Protein AF-A0A813H0G6-F1 (afdb_monomer)

pLDDT: mean 78.15, std 15.92, range [33.44, 96.75]

Sequence (107 aa):
MPLSTADGANSVHPDTGVILSGCRLEGAAAAAELCERAHDTLMPTVPLAGWDVAFCPSKDKGGAGPPELVLLEANLSCNFFRGSVAWEEYGSLLDAHFAAIDVWRRR

Radius of gyration: 18.32 Å; Cα contacts (8 Å, |Δi|>4): 85; chains: 1; bounding box: 36×44×46 Å

Foldseek 3Di:
DPDADPVRDDQADPPPRHGVPPDPDFCPVVQVVVVVVCCVPVPVPQLDKDWD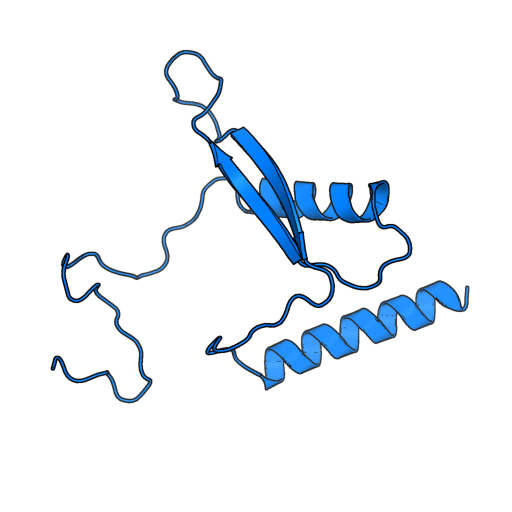KDFAFDPPVPSPDGTDIDTDDIHDPPDCVPDPDPVVVVVVVVVVSVVVVVVVVVD

Mean predicted aligned error: 10.63 Å

Solvent-accessible surface area (backbone atoms only — not comparable to full-atom values): 6850 Å² total; per-residue (Å²): 128,86,79,66,47,100,83,67,61,68,60,43,42,92,91,72,68,45,67,56,66,79,77,83,62,82,60,52,68,60,50,51,54,48,45,52,53,46,38,61,69,76,37,70,86,59,94,66,68,36,69,45,68,46,82,39,77,18,84,43,93,86,50,80,49,70,57,37,78,41,82,74,52,71,37,76,76,64,69,71,79,90,59,93,64,65,60,69,62,53,49,52,53,50,53,55,51,55,53,50,51,55,56,58,76,75,108

Nearest PDB structures (foldseek):
  7b5h-assembly1_AI  TM=3.950E-01  e=2.912E+00  Nostoc sp. PCC 7120 = FACHB-418
  4h6u-assembly1_B  TM=2.363E-01  e=3.326E+00  Danio rerio

Organism: Polarella glacialis (NCBI:txid89957)

Structure (mmCIF, N/CA/C/O backbone):
data_AF-A0A813H0G6-F1
#
_entry.id   AF-A0A813H0G6-F1
#
loop_
_atom_site.group_PDB
_atom_site.id
_atom_site.type_symbol
_atom_site.label_atom_id
_atom_site.label_alt_id
_atom_site.label_comp_id
_atom_site.label_asym_id
_atom_site.label_entity_id
_atom_site.label_seq_id
_atom_site.pdbx_PDB_ins_code
_atom_site.Cartn_x
_atom_site.Cartn_y
_atom_site.Cartn_z
_atom_site.occupancy
_atom_site.B_iso_or_equiv
_atom_site.auth_seq_id
_atom_site.auth_comp_id
_atom_site.auth_asym_id
_atom_site.auth_atom_id
_atom_site.pdbx_PDB_model_num
ATOM 1 N N . MET A 1 1 ? 8.113 28.855 17.073 1.00 33.44 1 MET A N 1
ATOM 2 C CA . MET A 1 1 ? 8.111 27.707 16.144 1.00 33.44 1 MET A CA 1
ATOM 3 C C . MET A 1 1 ? 9.125 26.726 16.694 1.00 33.44 1 MET A C 1
ATOM 5 O O . MET A 1 1 ? 10.284 27.126 16.764 1.00 33.44 1 MET A O 1
ATOM 9 N N . PRO A 1 2 ? 8.730 25.547 17.205 1.00 36.72 2 PRO A N 1
ATOM 10 C CA . PRO A 1 2 ? 9.713 24.580 17.672 1.00 36.72 2 PRO A CA 1
ATOM 11 C C . PRO A 1 2 ? 10.641 24.249 16.504 1.00 36.72 2 PRO A C 1
ATOM 13 O O . PRO A 1 2 ? 10.183 24.019 15.385 1.00 36.72 2 PRO A O 1
ATOM 16 N N . LEU A 1 3 ? 11.940 24.355 16.764 1.00 34.81 3 LEU A N 1
ATOM 17 C CA . LEU A 1 3 ? 12.991 24.101 15.795 1.00 34.81 3 LEU A CA 1
ATOM 18 C C . LEU A 1 3 ? 12.953 22.620 15.422 1.00 34.81 3 LEU A C 1
ATOM 20 O O . LEU A 1 3 ? 13.150 21.757 16.273 1.00 34.81 3 LEU A O 1
ATOM 24 N N . SER A 1 4 ? 12.687 22.372 14.143 1.00 37.81 4 SER A N 1
ATOM 25 C CA . SER A 1 4 ? 12.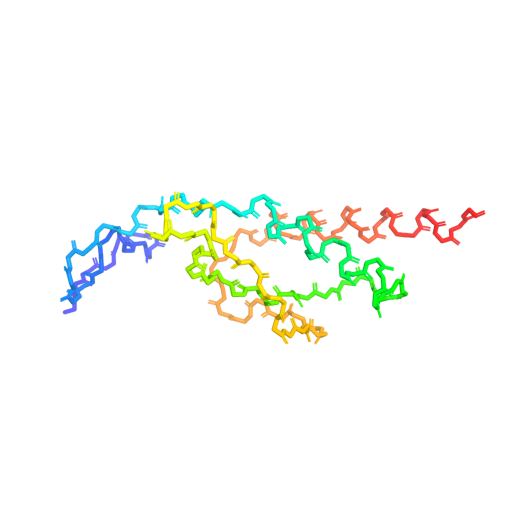922 21.100 13.476 1.00 37.81 4 SER A CA 1
ATOM 26 C C . SER A 1 4 ? 14.334 20.605 13.788 1.00 37.81 4 SER A C 1
ATOM 28 O O . SER A 1 4 ? 15.290 21.384 13.737 1.00 37.81 4 SER A O 1
ATOM 30 N N . THR A 1 5 ? 14.480 19.311 14.060 1.00 45.91 5 THR A N 1
ATOM 31 C CA . THR A 1 5 ? 15.780 18.638 13.984 1.00 45.91 5 THR A CA 1
ATOM 32 C C . THR A 1 5 ? 16.398 18.865 12.596 1.00 45.91 5 THR A C 1
ATOM 34 O O . THR A 1 5 ? 15.701 19.228 11.641 1.00 45.91 5 THR A O 1
ATOM 37 N N . ALA A 1 6 ? 17.716 18.687 12.474 1.00 42.12 6 ALA A N 1
ATOM 38 C CA . ALA A 1 6 ? 18.463 18.955 11.239 1.00 42.12 6 ALA A CA 1
ATOM 39 C C . ALA A 1 6 ? 17.970 18.153 10.009 1.00 42.12 6 ALA A C 1
ATOM 41 O O . ALA A 1 6 ? 18.312 18.502 8.883 1.00 42.12 6 ALA A O 1
ATOM 42 N N . ASP A 1 7 ? 17.157 17.116 10.222 1.00 48.94 7 ASP A N 1
ATOM 43 C CA . ASP A 1 7 ? 16.544 16.232 9.226 1.00 48.94 7 ASP A CA 1
ATOM 44 C C 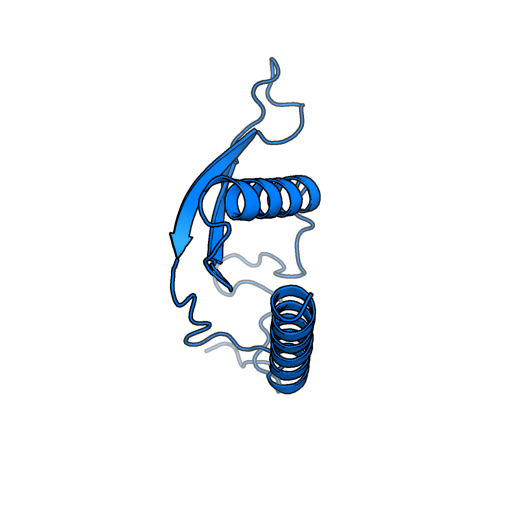. ASP A 1 7 ? 15.021 16.425 9.041 1.00 48.94 7 ASP A C 1
ATOM 46 O O . ASP A 1 7 ? 14.418 15.717 8.239 1.00 48.94 7 ASP A O 1
ATOM 50 N N . GLY A 1 8 ? 14.367 17.362 9.740 1.00 49.25 8 GLY A N 1
ATOM 51 C CA . GLY A 1 8 ? 12.914 17.564 9.590 1.00 49.25 8 GLY A CA 1
ATOM 52 C C . GLY A 1 8 ? 12.026 16.734 10.524 1.00 49.25 8 GLY A C 1
ATOM 53 O O . GLY A 1 8 ? 10.806 16.906 10.509 1.00 49.25 8 GLY A O 1
ATOM 54 N N . ALA A 1 9 ? 12.596 15.814 11.306 1.00 51.12 9 ALA A N 1
ATOM 55 C CA . ALA A 1 9 ? 11.842 14.816 12.057 1.00 51.12 9 ALA A CA 1
ATOM 56 C C . ALA A 1 9 ? 11.343 15.331 13.421 1.00 51.12 9 ALA A C 1
ATOM 58 O O . ALA A 1 9 ? 12.096 15.523 14.374 1.00 51.12 9 ALA A O 1
ATOM 59 N N . ASN A 1 10 ? 10.023 15.466 13.565 1.00 54.56 10 ASN A N 1
ATOM 60 C CA . ASN A 1 10 ? 9.403 15.618 14.880 1.00 54.56 10 ASN A CA 1
ATOM 61 C C . ASN A 1 10 ? 9.207 14.228 15.500 1.00 54.56 10 ASN A C 1
ATOM 63 O O . ASN A 1 10 ? 8.368 13.456 15.047 1.00 54.56 10 ASN A O 1
ATOM 67 N N . SER A 1 11 ? 9.955 13.904 16.555 1.00 61.94 11 SER A N 1
ATOM 68 C CA . SER A 1 11 ? 9.759 12.672 17.338 1.00 61.94 11 SER A CA 1
ATOM 69 C C . SER A 1 11 ? 8.581 12.762 18.311 1.00 61.94 11 SER A C 1
ATOM 71 O O . SER A 1 11 ? 8.204 11.766 18.925 1.00 61.94 11 SER A O 1
ATOM 73 N N . VAL A 1 12 ? 7.992 13.952 18.450 1.00 68.69 12 VAL A N 1
ATOM 74 C CA . VAL A 1 12 ? 6.891 14.262 19.359 1.00 68.69 12 VAL A CA 1
ATOM 75 C C . VAL A 1 12 ? 5.917 15.211 18.661 1.00 68.69 12 VAL A C 1
ATOM 77 O O . VAL A 1 12 ? 6.335 16.192 18.047 1.00 68.69 12 VAL A O 1
ATOM 80 N N . HIS A 1 13 ? 4.617 14.933 18.753 1.00 65.38 13 HIS A N 1
ATOM 81 C CA . HIS A 1 13 ? 3.577 15.791 18.194 1.00 65.38 13 HIS A CA 1
ATOM 82 C C . HIS A 1 13 ? 3.562 17.154 18.918 1.00 65.38 13 HIS A C 1
ATOM 84 O O . HIS A 1 13 ? 3.410 17.178 20.144 1.00 65.38 13 HIS A O 1
ATOM 90 N N . PRO A 1 14 ? 3.664 18.291 18.202 1.00 62.03 14 PRO A N 1
ATOM 91 C CA . PRO A 1 14 ? 3.872 19.610 18.811 1.00 62.03 14 PRO A CA 1
ATOM 92 C C . PRO A 1 14 ? 2.720 20.066 19.715 1.00 62.03 14 PRO A C 1
ATOM 94 O O . PRO A 1 14 ? 2.966 20.762 20.695 1.00 62.03 14 PRO A O 1
ATOM 97 N N . ASP A 1 15 ? 1.487 19.641 19.427 1.00 67.31 15 ASP A N 1
ATOM 98 C CA . ASP A 1 15 ? 0.308 20.067 20.199 1.00 67.31 15 ASP A CA 1
ATOM 99 C C . ASP A 1 15 ? -0.112 19.093 21.310 1.00 67.31 15 ASP A C 1
ATOM 101 O O . ASP A 1 15 ? -0.847 19.473 22.216 1.00 67.31 15 ASP A O 1
ATOM 105 N N . THR A 1 16 ? 0.317 17.828 21.251 1.00 73.19 16 THR A N 1
ATOM 106 C CA . THR A 1 16 ? -0.205 16.766 22.134 1.00 73.19 16 THR A CA 1
ATOM 107 C C . THR A 1 16 ? 0.878 16.084 22.957 1.00 73.19 16 THR A C 1
ATOM 109 O O . THR A 1 16 ? 0.557 15.351 23.889 1.00 73.19 16 THR A O 1
ATOM 112 N N . GLY A 1 17 ? 2.159 16.299 22.639 1.00 66.69 17 GLY A N 1
ATOM 113 C CA . GLY A 1 17 ? 3.269 15.661 23.344 1.00 66.69 17 GLY A CA 1
ATOM 114 C C . GLY A 1 17 ? 3.378 14.152 23.097 1.00 66.69 17 GLY A C 1
ATOM 115 O O . GLY A 1 17 ? 4.196 13.489 23.731 1.00 66.69 17 GLY A O 1
ATOM 116 N N . VAL A 1 18 ? 2.569 13.593 22.190 1.00 65.81 18 VAL A N 1
ATOM 117 C CA . VAL A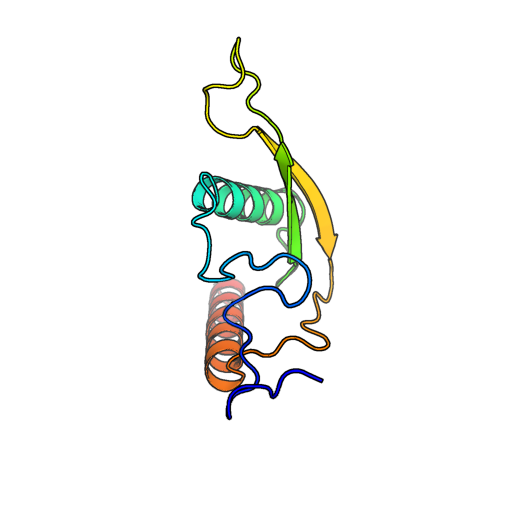 1 18 ? 2.591 12.166 21.854 1.00 65.81 18 VAL A CA 1
ATOM 118 C C . VAL A 1 18 ? 3.882 11.842 21.117 1.00 65.81 18 VAL A C 1
ATOM 120 O O . VAL A 1 18 ? 4.207 12.493 20.125 1.00 65.81 18 VAL A O 1
ATOM 123 N N . ILE A 1 19 ? 4.609 10.828 21.587 1.00 67.00 19 ILE A N 1
ATOM 124 C CA . ILE A 1 19 ? 5.810 10.332 20.913 1.00 67.00 19 ILE A CA 1
ATOM 125 C C . ILE A 1 19 ? 5.380 9.705 19.581 1.00 67.00 19 ILE A C 1
ATOM 127 O O . ILE A 1 19 ? 4.595 8.761 19.555 1.00 67.00 19 ILE A O 1
ATOM 131 N N . LEU A 1 20 ? 5.896 10.241 18.476 1.00 60.56 20 LEU A N 1
ATOM 132 C CA . LEU A 1 20 ? 5.634 9.787 17.106 1.00 60.56 20 LEU A CA 1
ATOM 133 C C . LEU A 1 20 ? 6.512 8.588 16.702 1.00 60.56 20 LEU A C 1
ATOM 135 O O . LEU A 1 20 ? 6.479 8.164 15.550 1.00 60.56 20 LEU A O 1
ATOM 139 N N . SER A 1 21 ? 7.301 8.030 17.631 1.00 60.56 21 SER A N 1
ATOM 140 C CA . SER A 1 21 ? 8.006 6.760 17.433 1.00 60.56 21 SER A CA 1
ATOM 141 C C . SER A 1 21 ? 6.988 5.705 17.011 1.00 60.56 21 SER A C 1
ATOM 143 O O . SER A 1 21 ? 6.054 5.434 17.765 1.00 60.56 21 SER A O 1
ATOM 145 N N . GLY A 1 22 ? 7.152 5.176 15.796 1.00 58.75 22 GLY A N 1
ATOM 146 C CA . GLY A 1 22 ? 6.125 4.424 15.083 1.00 58.75 22 GLY A CA 1
ATOM 147 C C . GLY A 1 22 ? 5.419 3.390 15.955 1.00 58.75 22 GLY A C 1
ATOM 148 O O . GLY A 1 22 ? 6.036 2.451 16.455 1.00 58.75 22 GLY A O 1
ATOM 149 N N . CYS A 1 23 ? 4.110 3.561 16.132 1.00 55.91 23 CYS A N 1
ATOM 150 C CA . CYS A 1 23 ? 3.276 2.529 16.724 1.00 55.91 23 CYS A CA 1
ATOM 151 C C . CYS A 1 23 ? 3.245 1.330 15.775 1.00 55.91 23 CYS A C 1
ATOM 153 O O . CYS A 1 23 ? 2.973 1.480 14.582 1.00 55.91 23 CYS A O 1
ATOM 155 N N . ARG A 1 24 ? 3.486 0.127 16.301 1.00 65.31 24 ARG A N 1
ATOM 156 C CA . ARG A 1 24 ? 3.210 -1.093 15.545 1.00 65.31 24 ARG A CA 1
ATOM 157 C C . ARG A 1 24 ? 1.699 -1.203 15.361 1.00 65.31 24 ARG A C 1
ATOM 159 O O . ARG A 1 24 ? 0.963 -1.307 16.338 1.00 65.31 24 ARG A O 1
ATOM 166 N N . LEU A 1 25 ? 1.250 -1.168 14.112 1.00 69.56 25 LEU A N 1
ATOM 167 C CA . LEU A 1 25 ? -0.149 -1.382 13.771 1.00 69.56 25 LEU A CA 1
ATOM 168 C C . LEU A 1 25 ? -0.429 -2.889 13.745 1.00 69.56 25 LEU A C 1
ATOM 170 O O . LEU A 1 25 ? -0.043 -3.595 12.811 1.00 69.56 25 LEU A O 1
ATOM 174 N N . GLU A 1 26 ? -1.062 -3.391 14.803 1.00 77.12 26 GLU A N 1
ATOM 175 C CA . GLU A 1 26 ? -1.514 -4.782 14.863 1.00 77.12 26 GLU A CA 1
ATOM 176 C C . GLU A 1 26 ? -2.477 -5.064 13.696 1.00 77.12 26 GLU A C 1
ATOM 178 O O . GLU A 1 26 ? -3.397 -4.293 13.432 1.00 77.12 26 GLU A O 1
ATOM 183 N N . GLY A 1 27 ? -2.235 -6.149 12.956 1.00 81.56 27 GLY A N 1
ATOM 184 C CA . GLY A 1 27 ? -2.988 -6.488 11.741 1.00 81.56 27 GLY A CA 1
ATOM 185 C C . GLY A 1 27 ? -2.444 -5.901 10.430 1.00 81.56 27 GLY A C 1
ATOM 186 O O . GLY A 1 27 ? -3.000 -6.203 9.379 1.00 81.56 27 GLY A O 1
ATOM 187 N N . ALA A 1 28 ? -1.344 -5.134 10.441 1.00 83.00 28 ALA A N 1
ATOM 188 C CA . ALA A 1 28 ? -0.755 -4.573 9.214 1.00 83.00 28 ALA A CA 1
ATOM 189 C C . ALA A 1 28 ? -0.397 -5.634 8.155 1.00 83.00 28 ALA A C 1
ATOM 191 O O . ALA A 1 28 ? -0.649 -5.427 6.972 1.00 83.00 28 ALA A O 1
ATOM 192 N N . ALA A 1 29 ? 0.128 -6.792 8.572 1.00 85.50 29 ALA A N 1
ATOM 193 C CA . ALA A 1 29 ? 0.408 -7.901 7.657 1.00 85.50 29 ALA A CA 1
ATOM 194 C C . ALA A 1 29 ? -0.876 -8.439 6.999 1.00 85.50 29 ALA A C 1
ATOM 196 O O . ALA A 1 29 ? -0.926 -8.612 5.788 1.00 85.50 29 ALA A O 1
ATOM 197 N N . ALA A 1 30 ? -1.947 -8.611 7.780 1.00 87.56 30 ALA A N 1
ATOM 198 C CA . ALA A 1 30 ? -3.237 -9.056 7.259 1.00 87.56 30 ALA A CA 1
ATOM 199 C C . ALA A 1 30 ? -3.873 -8.023 6.309 1.00 87.56 30 ALA A C 1
ATOM 201 O O . ALA A 1 30 ? -4.563 -8.404 5.364 1.00 87.56 30 ALA A O 1
ATOM 202 N N . ALA A 1 31 ? -3.624 -6.726 6.529 1.00 88.81 31 ALA A N 1
ATOM 203 C CA . ALA A 1 31 ? -4.037 -5.668 5.610 1.00 88.81 31 ALA A CA 1
ATOM 204 C C . ALA A 1 31 ? -3.255 -5.714 4.293 1.00 88.81 31 ALA A C 1
ATOM 206 O O . ALA A 1 31 ? -3.869 -5.605 3.237 1.00 88.81 31 ALA A O 1
ATOM 207 N N . ALA A 1 32 ? -1.941 -5.952 4.333 1.00 89.06 32 ALA A N 1
ATOM 208 C CA . ALA A 1 32 ? -1.141 -6.135 3.121 1.00 89.06 32 ALA A CA 1
ATOM 209 C C . ALA A 1 32 ? -1.641 -7.330 2.291 1.00 89.06 32 ALA A C 1
ATOM 211 O O . ALA A 1 32 ? -1.942 -7.171 1.111 1.00 89.06 32 ALA A O 1
ATOM 212 N N . GLU A 1 33 ? -1.857 -8.487 2.926 1.00 92.25 33 GLU A N 1
ATOM 213 C CA . GLU A 1 33 ? -2.417 -9.666 2.252 1.00 92.25 33 GLU A CA 1
ATOM 214 C C . GLU A 1 33 ? -3.829 -9.410 1.691 1.00 92.25 33 GLU A C 1
ATOM 216 O O . GLU A 1 33 ? -4.216 -9.964 0.661 1.00 92.25 33 GLU A O 1
ATOM 221 N N . LEU A 1 34 ? -4.639 -8.592 2.376 1.00 95.19 34 LEU A N 1
ATOM 222 C CA . LEU A 1 34 ? -5.952 -8.180 1.881 1.00 95.19 34 LEU A CA 1
ATOM 223 C C . LEU A 1 34 ? -5.827 -7.338 0.608 1.00 95.19 34 LEU A C 1
ATOM 225 O O . LEU A 1 34 ? -6.568 -7.591 -0.342 1.00 95.19 34 LEU A O 1
ATOM 229 N N . CYS A 1 35 ? -4.892 -6.388 0.573 1.00 94.38 35 CYS A N 1
ATOM 230 C CA . CYS A 1 35 ? -4.608 -5.574 -0.608 1.00 94.38 35 CYS A CA 1
ATOM 231 C C . CYS A 1 35 ? -4.094 -6.419 -1.778 1.00 94.38 35 CYS A C 1
ATOM 233 O O . CYS A 1 35 ? -4.558 -6.225 -2.899 1.00 94.38 35 CYS A O 1
ATOM 235 N N . GLU A 1 36 ? -3.197 -7.377 -1.530 1.00 92.81 36 GLU A N 1
ATOM 236 C CA . GLU A 1 36 ? -2.697 -8.305 -2.556 1.00 92.81 36 GLU A CA 1
ATOM 237 C C . GLU A 1 36 ? -3.849 -9.102 -3.180 1.00 92.81 36 GLU A C 1
ATOM 239 O O . GLU A 1 36 ? -4.061 -9.049 -4.391 1.00 92.81 36 GLU A O 1
ATOM 244 N N . ARG A 1 37 ? -4.690 -9.735 -2.348 1.00 96.75 37 ARG A N 1
ATOM 245 C CA . ARG A 1 37 ? -5.871 -10.467 -2.835 1.00 96.75 37 ARG A CA 1
ATOM 246 C C . ARG A 1 37 ? -6.845 -9.568 -3.594 1.00 96.75 37 ARG A C 1
ATOM 248 O O . ARG A 1 37 ? -7.417 -10.000 -4.597 1.00 96.75 37 ARG A O 1
ATOM 255 N N . ALA A 1 38 ? -7.071 -8.345 -3.113 1.00 95.75 38 ALA A N 1
ATOM 256 C CA . ALA A 1 38 ? -7.940 -7.380 -3.779 1.00 95.75 38 ALA A CA 1
ATOM 257 C C . ALA A 1 38 ? -7.386 -6.985 -5.151 1.00 95.75 38 ALA A C 1
ATOM 259 O O . ALA A 1 38 ? -8.143 -6.941 -6.119 1.00 95.75 38 ALA A O 1
ATOM 260 N N . HIS A 1 39 ? -6.076 -6.761 -5.246 1.00 94.69 39 HIS A N 1
ATOM 261 C CA . HIS A 1 39 ? -5.396 -6.437 -6.492 1.00 94.69 39 HIS A CA 1
ATOM 262 C C . HIS A 1 39 ? -5.504 -7.579 -7.504 1.00 94.69 39 HIS A C 1
ATOM 264 O O . HIS A 1 39 ? -5.999 -7.362 -8.610 1.00 94.69 39 HIS A O 1
ATOM 270 N N . ASP A 1 40 ? -5.168 -8.801 -7.089 1.00 93.19 40 ASP A N 1
ATOM 271 C CA . ASP A 1 40 ? -5.230 -9.989 -7.945 1.00 93.19 40 ASP A CA 1
ATOM 272 C C . ASP A 1 40 ? -6.656 -10.288 -8.429 1.00 93.19 40 ASP A C 1
ATOM 274 O O . ASP A 1 40 ? -6.863 -10.726 -9.560 1.00 93.19 40 ASP A O 1
ATOM 278 N N . THR A 1 41 ? -7.660 -10.038 -7.583 1.00 95.62 41 THR A N 1
ATOM 279 C CA . THR A 1 41 ? -9.061 -10.354 -7.899 1.00 95.62 41 THR A CA 1
ATOM 280 C C . THR A 1 41 ? -9.733 -9.262 -8.728 1.00 95.62 41 THR A C 1
ATOM 282 O O . THR A 1 41 ? -10.441 -9.559 -9.690 1.00 95.62 41 THR A O 1
ATOM 285 N N . LEU A 1 42 ? -9.568 -7.997 -8.336 1.00 95.31 42 LEU A N 1
ATOM 286 C CA . LEU A 1 42 ? -10.334 -6.874 -8.883 1.00 95.31 42 LEU A CA 1
ATOM 287 C C . LEU A 1 42 ? -9.584 -6.130 -9.989 1.00 95.31 42 LEU A C 1
ATOM 289 O O . LEU A 1 42 ? -10.218 -5.491 -10.828 1.00 95.31 42 LEU A O 1
ATOM 293 N N . MET A 1 43 ? -8.250 -6.183 -9.990 1.00 93.75 43 MET A N 1
ATOM 294 C CA . MET A 1 43 ? -7.402 -5.399 -10.888 1.00 93.75 43 MET A CA 1
ATOM 295 C C . MET A 1 43 ? -6.221 -6.196 -11.483 1.00 93.75 43 MET A C 1
ATOM 297 O O . MET A 1 43 ? -5.132 -5.638 -11.604 1.00 93.75 43 MET A O 1
ATOM 301 N N . PRO A 1 44 ? -6.405 -7.447 -11.958 1.00 91.38 44 PRO A N 1
ATOM 302 C CA . PRO A 1 44 ? -5.299 -8.332 -12.360 1.00 91.38 44 PRO A CA 1
ATOM 303 C C . PRO A 1 44 ? -4.425 -7.803 -13.509 1.00 91.38 44 PRO A C 1
ATOM 305 O O . PRO A 1 44 ? -3.327 -8.296 -13.747 1.00 91.38 44 PRO A O 1
ATOM 308 N N . THR A 1 45 ? -4.914 -6.827 -14.277 1.00 89.50 45 THR A N 1
ATOM 309 C CA . THR A 1 45 ? -4.184 -6.233 -15.408 1.00 89.50 45 THR A CA 1
ATOM 310 C C . THR A 1 45 ? -3.604 -4.854 -15.101 1.00 89.50 45 THR A C 1
ATOM 312 O O . THR A 1 45 ? -2.921 -4.278 -15.953 1.00 89.50 45 THR A O 1
ATOM 315 N N . VAL A 1 46 ? -3.895 -4.294 -13.926 1.00 90.25 46 VAL A N 1
ATOM 316 C CA . VAL A 1 46 ? -3.360 -3.003 -13.485 1.00 90.25 46 VAL A CA 1
ATOM 317 C C . VAL A 1 46 ? -2.000 -3.267 -12.839 1.00 90.25 46 VAL A C 1
ATOM 319 O O . VAL A 1 46 ? -1.923 -4.091 -11.946 1.00 90.25 46 VAL A O 1
ATOM 322 N N . PRO A 1 47 ? -0.907 -2.614 -13.266 1.00 87.62 47 PRO A N 1
ATOM 323 C CA . PRO A 1 47 ? 0.432 -2.967 -12.785 1.00 87.62 47 PRO A CA 1
ATOM 324 C C . PRO A 1 47 ? 0.739 -2.470 -11.365 1.00 87.62 47 PRO A C 1
ATOM 326 O O . PRO A 1 47 ? 1.634 -2.998 -10.707 1.00 87.62 47 PRO A O 1
ATOM 329 N N . LEU A 1 48 ? 0.055 -1.413 -10.922 1.00 87.19 48 LEU A N 1
ATOM 330 C CA . LEU A 1 48 ? 0.233 -0.813 -9.607 1.00 87.19 48 LEU A CA 1
ATOM 331 C C . LEU A 1 48 ? -1.026 -0.031 -9.224 1.00 87.19 48 LEU A C 1
ATOM 333 O O . LEU A 1 48 ? -1.541 0.751 -10.027 1.00 87.19 48 LEU A O 1
ATOM 337 N N . ALA A 1 49 ? -1.494 -0.224 -7.996 1.00 90.69 49 ALA A N 1
ATOM 338 C CA . ALA A 1 49 ? -2.561 0.558 -7.386 1.00 90.69 49 ALA A CA 1
ATOM 339 C C . ALA A 1 49 ? -2.263 0.747 -5.894 1.00 90.69 49 ALA A C 1
ATOM 341 O O . ALA 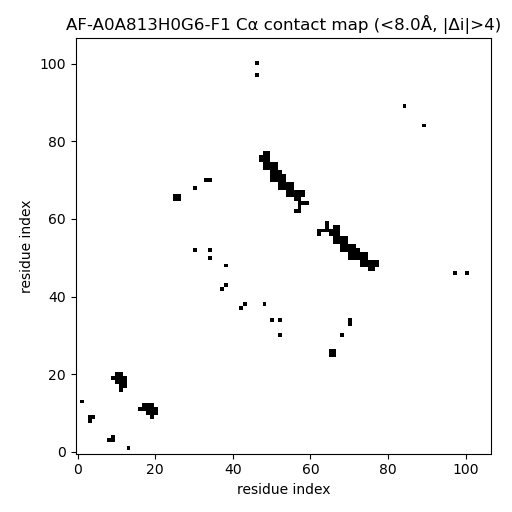A 1 49 ? -1.721 -0.154 -5.251 1.00 90.69 49 ALA A O 1
ATOM 342 N N . GLY A 1 50 ? -2.626 1.907 -5.354 1.00 90.69 50 GLY A N 1
ATOM 343 C CA . GLY A 1 50 ? -2.690 2.120 -3.910 1.00 90.69 50 GLY A CA 1
ATOM 344 C C . GLY A 1 50 ? -4.015 1.582 -3.389 1.00 90.69 50 GLY A C 1
ATOM 345 O O . GLY A 1 50 ? -5.022 1.712 -4.081 1.00 90.69 50 GLY A O 1
ATOM 346 N N . TRP A 1 51 ? -4.012 0.979 -2.206 1.00 92.94 51 TRP A N 1
ATOM 347 C CA . TRP A 1 51 ? -5.214 0.456 -1.562 1.00 92.94 51 TRP A CA 1
ATOM 348 C C . TRP A 1 51 ? -5.372 1.070 -0.182 1.00 92.94 51 TRP A C 1
ATOM 350 O O . TRP A 1 51 ? -4.478 0.948 0.658 1.00 92.94 51 TRP A O 1
ATOM 360 N N . ASP A 1 52 ? -6.542 1.648 0.056 1.00 91.94 52 ASP A N 1
ATOM 361 C CA . ASP A 1 52 ? -6.906 2.188 1.354 1.00 91.94 52 ASP A CA 1
ATOM 362 C C . ASP A 1 52 ? -7.665 1.132 2.156 1.00 91.94 52 ASP A C 1
ATOM 364 O O . ASP A 1 52 ? -8.699 0.605 1.728 1.00 91.94 52 ASP A O 1
ATOM 368 N N . VAL A 1 53 ? -7.145 0.826 3.345 1.00 92.50 53 VAL A N 1
ATOM 369 C CA . VAL A 1 53 ? -7.721 -0.158 4.267 1.00 92.50 53 VAL A CA 1
ATOM 370 C C . VAL A 1 53 ? -8.022 0.509 5.600 1.00 92.50 53 VAL A C 1
ATOM 372 O O . VAL A 1 53 ? -7.131 1.040 6.265 1.00 92.50 53 VAL A O 1
ATOM 375 N N . ALA A 1 54 ? -9.280 0.438 6.024 1.00 92.12 54 ALA A N 1
ATOM 376 C CA . ALA A 1 54 ? -9.681 0.821 7.366 1.00 92.12 54 ALA A CA 1
ATOM 377 C C . ALA A 1 54 ? -9.419 -0.310 8.363 1.00 92.12 54 ALA A C 1
ATOM 379 O O . ALA A 1 54 ? -9.764 -1.467 8.119 1.00 92.12 54 ALA A O 1
ATOM 380 N N . PHE A 1 55 ? -8.876 0.066 9.521 1.00 91.00 55 PHE A N 1
ATOM 381 C CA . PHE A 1 55 ? -8.759 -0.779 10.704 1.00 91.00 55 PHE A CA 1
ATOM 382 C C . PHE A 1 55 ? -9.915 -0.445 11.643 1.00 91.00 55 PHE A C 1
ATOM 384 O O . PHE A 1 55 ? -9.915 0.581 12.326 1.00 91.00 55 PHE A O 1
ATOM 391 N N . CYS A 1 56 ? -10.929 -1.296 11.644 1.00 89.88 56 CYS A N 1
ATOM 392 C CA . CYS A 1 56 ? -12.117 -1.166 12.467 1.00 89.88 56 CYS A CA 1
ATOM 393 C C . CYS A 1 56 ? -11.965 -1.955 13.780 1.00 89.88 56 CYS A C 1
ATOM 395 O O . CYS A 1 56 ? -11.181 -2.907 13.852 1.00 89.88 56 CYS A O 1
ATOM 397 N N . PRO A 1 57 ? -12.720 -1.591 14.835 1.00 89.06 57 PRO A N 1
ATOM 398 C CA . PRO A 1 57 ? -12.772 -2.380 16.061 1.00 89.06 57 PRO A CA 1
ATOM 399 C C . PRO A 1 57 ? -13.098 -3.848 15.780 1.00 89.06 57 PRO A C 1
ATOM 401 O O . PRO A 1 57 ? -13.836 -4.161 14.847 1.00 89.06 57 PRO A O 1
ATOM 404 N N . SER A 1 58 ? -12.571 -4.746 16.609 1.00 86.75 58 SER A N 1
ATOM 405 C CA . SER A 1 58 ? -12.841 -6.172 16.459 1.00 86.75 58 SER A CA 1
ATOM 406 C C . SER A 1 58 ? -14.337 -6.480 16.540 1.00 86.75 58 SER A C 1
ATOM 408 O O . SER A 1 58 ? -15.043 -5.971 17.415 1.00 86.75 58 SER A O 1
ATOM 410 N N . LYS A 1 59 ? -14.804 -7.372 15.660 1.00 83.81 59 LYS A N 1
ATOM 411 C CA . LYS A 1 59 ? -16.163 -7.935 15.691 1.00 83.81 59 LYS A CA 1
ATOM 412 C C . LYS A 1 59 ? -16.382 -8.934 16.827 1.00 83.81 59 LYS A C 1
ATOM 414 O O . LYS A 1 59 ? -17.530 -9.289 17.108 1.00 83.81 59 LYS A O 1
ATOM 419 N N . ASP A 1 60 ? -15.312 -9.387 17.477 1.00 83.69 60 ASP A N 1
ATOM 420 C CA . ASP A 1 60 ? -15.414 -10.312 18.597 1.00 83.69 60 ASP A CA 1
ATOM 421 C C . ASP A 1 60 ? -16.144 -9.658 19.774 1.00 83.69 60 ASP A C 1
ATOM 423 O O . ASP A 1 60 ? -15.982 -8.468 20.065 1.00 83.69 60 ASP A O 1
ATOM 427 N N . LYS A 1 61 ? -16.970 -10.442 20.479 1.00 72.56 61 LYS A N 1
ATOM 428 C CA . LYS A 1 61 ? -17.728 -9.947 21.636 1.00 72.56 61 LYS A CA 1
ATOM 429 C C . LYS A 1 61 ? -16.765 -9.346 22.664 1.00 72.56 61 LYS A C 1
ATOM 431 O O . LYS A 1 61 ? -15.956 -10.058 23.247 1.00 72.56 61 LYS A O 1
ATOM 436 N N . GLY A 1 62 ? -16.893 -8.040 22.899 1.00 72.06 62 GLY A N 1
ATOM 437 C CA . GLY A 1 62 ? -16.043 -7.291 23.829 1.00 72.06 62 GLY A CA 1
ATOM 438 C C . GLY A 1 62 ? -14.842 -6.583 23.192 1.00 72.06 62 GLY A C 1
ATOM 439 O O . GLY A 1 62 ? -14.065 -5.987 23.927 1.00 72.06 62 GLY A O 1
ATOM 440 N N . GLY A 1 63 ? -14.683 -6.616 21.862 1.00 72.38 63 GLY A N 1
ATOM 441 C CA . GLY A 1 63 ? -13.671 -5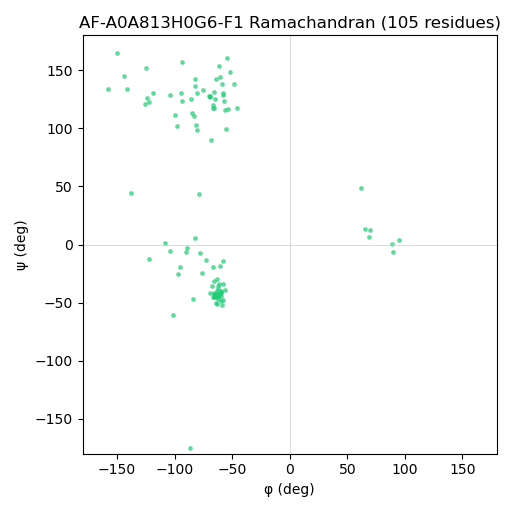.828 21.145 1.00 72.38 63 GLY A CA 1
ATOM 442 C C . GLY A 1 63 ? -12.221 -6.274 21.372 1.00 72.38 63 GLY A C 1
ATOM 443 O O . GLY A 1 63 ? -11.305 -5.537 21.027 1.00 72.38 63 GLY A O 1
ATOM 444 N N . ALA A 1 64 ? -12.012 -7.455 21.960 1.00 75.69 64 ALA A N 1
ATOM 445 C CA . ALA A 1 64 ? -10.697 -7.950 22.373 1.00 75.69 64 ALA A CA 1
ATOM 446 C C . ALA A 1 64 ? -9.943 -8.748 21.288 1.00 75.69 64 ALA A C 1
ATOM 448 O O . ALA A 1 64 ? -8.824 -9.195 21.532 1.00 75.69 64 ALA A O 1
ATOM 449 N N . GLY A 1 65 ? -10.556 -8.969 20.124 1.00 80.62 65 GLY A N 1
ATOM 450 C CA . GLY A 1 65 ? -9.954 -9.696 19.008 1.00 80.62 65 GLY A CA 1
ATOM 451 C C . GLY A 1 65 ? -9.117 -8.815 18.074 1.00 80.62 65 GLY A C 1
ATOM 452 O O . GLY A 1 65 ? -8.950 -7.617 18.321 1.00 80.62 65 GLY A O 1
ATOM 453 N N . PRO A 1 66 ? -8.601 -9.382 16.968 1.00 82.69 66 PRO A N 1
ATOM 454 C CA . PRO A 1 66 ? -7.910 -8.605 15.944 1.00 82.69 66 PRO A CA 1
ATOM 455 C C . PRO A 1 66 ? -8.852 -7.565 15.314 1.00 82.69 66 PRO A C 1
ATOM 457 O O . PRO A 1 66 ? -10.074 -7.775 15.301 1.00 82.69 66 PRO A O 1
ATOM 460 N N . PRO A 1 67 ? -8.308 -6.448 14.792 1.00 86.88 67 PRO A N 1
ATOM 461 C CA . PRO A 1 67 ? -9.114 -5.445 14.114 1.00 86.88 67 PRO A CA 1
ATOM 462 C C . PRO A 1 67 ? -9.813 -6.056 12.901 1.00 86.88 67 PRO A C 1
ATOM 464 O O . PRO A 1 67 ? -9.263 -6.911 12.203 1.00 86.88 67 PRO A O 1
ATOM 467 N N . GLU A 1 68 ? -11.030 -5.596 12.640 1.00 91.94 68 GLU A N 1
ATOM 468 C CA . GLU A 1 68 ? -11.678 -5.876 11.369 1.00 91.94 68 GLU A CA 1
ATOM 469 C C . GLU A 1 68 ? -11.051 -4.994 10.284 1.00 91.94 68 GLU A C 1
ATOM 471 O O . GLU A 1 68 ? -10.888 -3.793 10.475 1.00 91.94 68 GLU A O 1
ATOM 476 N N . LEU A 1 69 ? -10.715 -5.583 9.139 1.00 92.94 69 LEU A N 1
ATOM 477 C CA . LEU A 1 69 ? -10.124 -4.864 8.014 1.00 92.94 69 LEU A CA 1
ATOM 478 C C . LEU A 1 69 ? -11.166 -4.652 6.920 1.00 92.94 69 LEU A C 1
ATOM 480 O O . LEU A 1 69 ? -11.811 -5.608 6.483 1.00 92.94 69 LEU A O 1
ATOM 484 N N . VAL A 1 70 ? -11.308 -3.410 6.460 1.00 95.00 70 VAL A N 1
ATOM 485 C CA . VAL A 1 70 ? -12.276 -3.030 5.423 1.00 95.00 70 VAL A CA 1
ATOM 486 C C . VAL A 1 70 ? -11.551 -2.317 4.288 1.00 95.00 70 VAL A C 1
ATOM 488 O O . VAL A 1 70 ? -10.936 -1.277 4.506 1.00 95.00 70 VAL A O 1
ATOM 491 N N . LEU A 1 71 ? -11.637 -2.863 3.072 1.00 95.56 71 LEU A N 1
ATOM 492 C CA . LEU A 1 71 ? -11.180 -2.183 1.856 1.00 95.56 71 LEU A CA 1
ATOM 493 C C . LEU A 1 71 ? -12.105 -1.001 1.561 1.00 95.56 71 LEU A C 1
ATOM 495 O O . LEU A 1 71 ? -13.322 -1.180 1.490 1.00 95.56 71 LEU A O 1
ATOM 499 N N . LEU A 1 72 ? -11.526 0.184 1.394 1.00 94.69 72 LEU A N 1
ATOM 500 C CA . LEU A 1 72 ? -12.271 1.415 1.146 1.00 94.69 72 LEU A CA 1
ATOM 501 C C . LEU A 1 72 ? -12.230 1.801 -0.328 1.00 94.69 72 LEU A C 1
ATOM 503 O O . LEU A 1 72 ? -13.268 1.875 -0.984 1.00 94.69 72 LEU A O 1
ATOM 507 N N . GLU A 1 73 ? -11.026 2.032 -0.843 1.00 94.00 73 GLU A N 1
ATOM 508 C CA . GLU A 1 73 ? -10.814 2.502 -2.204 1.00 94.00 73 GLU A CA 1
ATOM 509 C C . GLU A 1 73 ? -9.483 2.019 -2.779 1.00 94.00 73 GLU A C 1
ATOM 511 O O . GLU A 1 73 ? -8.597 1.547 -2.063 1.00 94.00 73 GLU A O 1
ATOM 516 N N . ALA A 1 74 ? -9.374 2.138 -4.101 1.00 93.06 74 ALA A N 1
ATOM 517 C CA . ALA A 1 74 ? -8.137 1.949 -4.833 1.00 93.06 74 ALA A CA 1
ATOM 518 C C . ALA A 1 74 ? -7.770 3.245 -5.557 1.00 93.06 74 ALA A C 1
ATOM 520 O O . ALA A 1 74 ? -8.586 3.798 -6.302 1.00 93.06 74 ALA A O 1
ATOM 521 N N . ASN A 1 75 ? -6.528 3.697 -5.406 1.00 90.19 75 ASN A N 1
ATOM 522 C CA . ASN A 1 75 ? -6.001 4.844 -6.134 1.00 90.19 75 ASN A CA 1
ATOM 523 C C . ASN A 1 75 ? -5.152 4.366 -7.314 1.00 90.19 75 ASN A C 1
ATOM 525 O O . ASN A 1 75 ? -4.052 3.828 -7.156 1.00 90.19 75 ASN A O 1
ATOM 529 N N . LEU A 1 76 ? -5.658 4.614 -8.521 1.00 86.44 76 LEU A N 1
ATOM 530 C CA . LEU A 1 76 ? -4.894 4.477 -9.757 1.00 86.44 76 LEU A CA 1
ATOM 531 C C . LEU A 1 76 ? -4.033 5.732 -9.924 1.00 86.44 76 LEU A C 1
ATOM 533 O O . LEU A 1 76 ? -4.536 6.843 -9.773 1.00 86.44 76 LEU A O 1
ATOM 537 N N . SER A 1 77 ? -2.737 5.563 -10.198 1.00 79.50 77 SER A N 1
ATOM 538 C CA . SER A 1 77 ? -1.739 6.640 -10.061 1.00 79.50 77 SER A CA 1
ATOM 539 C C . SER A 1 77 ? -1.614 7.151 -8.623 1.00 79.50 77 SER A C 1
ATOM 541 O O . SER A 1 77 ? -1.629 8.356 -8.369 1.00 79.50 77 SER A O 1
ATOM 543 N N . CYS A 1 78 ? -1.475 6.224 -7.676 1.00 70.50 78 CYS A N 1
ATOM 544 C CA . CYS A 1 78 ? -1.093 6.517 -6.299 1.00 70.50 78 CYS A CA 1
ATOM 545 C C . CYS A 1 78 ? 0.235 7.294 -6.276 1.00 70.50 78 CYS A C 1
ATOM 547 O O . CYS A 1 78 ? 1.324 6.746 -6.448 1.00 70.50 78 CYS A O 1
ATOM 549 N N . ASN A 1 79 ? 0.115 8.611 -6.126 1.00 62.53 79 ASN A N 1
ATOM 550 C CA . ASN A 1 79 ? 1.230 9.539 -6.109 1.00 62.53 79 ASN A CA 1
ATOM 551 C C . ASN A 1 79 ? 1.644 9.798 -4.662 1.00 62.53 79 ASN A C 1
ATOM 553 O O . ASN A 1 79 ? 0.825 10.205 -3.842 1.00 62.53 79 ASN A O 1
ATOM 557 N N . PHE A 1 80 ? 2.937 9.685 -4.369 1.00 62.53 80 PHE A N 1
ATOM 558 C CA . PHE A 1 80 ? 3.516 10.093 -3.086 1.00 62.53 80 PHE A CA 1
ATOM 559 C C . PHE A 1 80 ? 3.727 11.618 -3.016 1.00 62.53 80 PHE A C 1
ATOM 561 O O . PHE A 1 80 ? 4.787 12.094 -2.602 1.00 62.53 80 PHE A O 1
ATOM 568 N N . PHE A 1 81 ? 2.750 12.421 -3.464 1.00 51.88 81 PHE A N 1
ATOM 569 C CA . PHE A 1 81 ? 2.882 13.879 -3.439 1.00 51.88 81 PHE A CA 1
ATOM 570 C C . PHE A 1 81 ? 3.156 14.351 -2.010 1.00 51.88 81 PHE A C 1
ATOM 572 O O . PHE A 1 81 ? 2.370 14.106 -1.100 1.00 51.88 81 PHE A O 1
ATOM 579 N N . ARG A 1 82 ? 4.272 15.069 -1.834 1.00 54.59 82 ARG A N 1
ATOM 580 C CA . ARG A 1 82 ? 4.735 15.616 -0.545 1.00 54.59 82 ARG A CA 1
ATOM 581 C C . ARG A 1 82 ? 5.132 14.571 0.509 1.00 54.59 82 ARG A C 1
ATOM 583 O O . ARG A 1 82 ? 5.336 14.951 1.660 1.00 54.59 82 ARG A O 1
ATOM 590 N N . GLY A 1 83 ? 5.293 13.302 0.134 1.00 63.22 83 GLY A N 1
ATOM 591 C CA . GLY A 1 83 ? 5.944 12.314 0.991 1.00 63.22 83 GLY A CA 1
ATOM 592 C C . GLY A 1 83 ? 7.442 12.605 1.096 1.00 63.22 83 GLY A C 1
ATOM 593 O O . GLY A 1 83 ? 8.11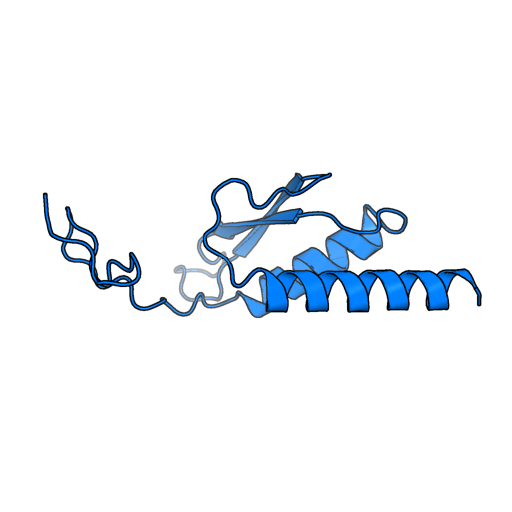5 12.749 0.077 1.00 63.22 83 GLY A O 1
ATOM 594 N N . SER A 1 84 ? 7.972 12.698 2.318 1.00 72.00 84 SER A N 1
ATOM 595 C CA . SER A 1 84 ? 9.417 12.589 2.531 1.00 72.00 84 SER A CA 1
ATOM 596 C C . SER A 1 84 ? 9.754 11.102 2.526 1.00 72.00 84 SER A C 1
ATOM 598 O O . SER A 1 84 ? 9.486 10.403 3.500 1.00 72.00 84 SER A O 1
ATOM 600 N N . VAL A 1 85 ? 10.239 10.605 1.391 1.00 73.31 85 VAL A N 1
ATOM 601 C CA . VAL A 1 85 ? 10.604 9.198 1.198 1.00 73.31 85 VAL A CA 1
ATOM 602 C C . VAL A 1 85 ? 12.051 9.102 0.733 1.00 73.31 85 VAL A C 1
ATOM 604 O O . VAL A 1 85 ? 12.565 10.014 0.079 1.00 73.31 85 VAL A O 1
ATOM 607 N N . ALA A 1 86 ? 12.707 7.988 1.053 1.00 82.81 86 ALA A N 1
ATOM 608 C CA . ALA A 1 86 ? 14.005 7.651 0.486 1.00 82.81 86 ALA A CA 1
ATOM 609 C C . ALA A 1 86 ? 13.829 7.345 -1.012 1.00 82.81 86 ALA A C 1
ATOM 611 O O . ALA A 1 86 ? 13.535 6.218 -1.404 1.00 82.81 86 ALA A O 1
ATOM 612 N N . TRP A 1 87 ? 13.945 8.377 -1.854 1.00 82.81 87 TRP A N 1
ATOM 613 C CA . TRP A 1 87 ? 13.646 8.291 -3.288 1.00 82.81 87 TRP A CA 1
ATOM 614 C C . TRP A 1 87 ? 14.471 7.237 -4.028 1.00 82.81 87 TRP A C 1
ATOM 616 O O . TRP A 1 87 ? 13.951 6.613 -4.948 1.00 82.81 87 TRP A O 1
ATOM 626 N N . GLU A 1 88 ? 15.722 7.013 -3.625 1.00 87.56 88 GLU A N 1
ATOM 627 C CA . GLU A 1 88 ? 16.577 5.978 -4.219 1.00 87.56 88 GLU A CA 1
ATOM 628 C C . GLU A 1 88 ? 16.058 4.566 -3.923 1.00 87.56 88 GLU A C 1
ATOM 630 O O . GLU A 1 88 ? 15.953 3.737 -4.829 1.00 87.56 88 GLU A O 1
ATOM 635 N N . GLU A 1 89 ? 15.671 4.300 -2.673 1.00 82.94 89 GLU A N 1
ATOM 636 C CA . GLU A 1 89 ? 15.103 3.012 -2.262 1.00 82.94 89 GLU A CA 1
ATOM 637 C C . GLU A 1 89 ? 13.755 2.772 -2.943 1.00 82.94 89 GLU A C 1
ATOM 639 O O . GLU A 1 89 ? 13.513 1.705 -3.509 1.00 82.94 89 GLU A O 1
ATOM 644 N N . TYR A 1 90 ? 12.902 3.796 -2.955 1.00 82.12 90 TYR A N 1
ATOM 645 C CA . TYR A 1 90 ? 11.604 3.738 -3.613 1.00 8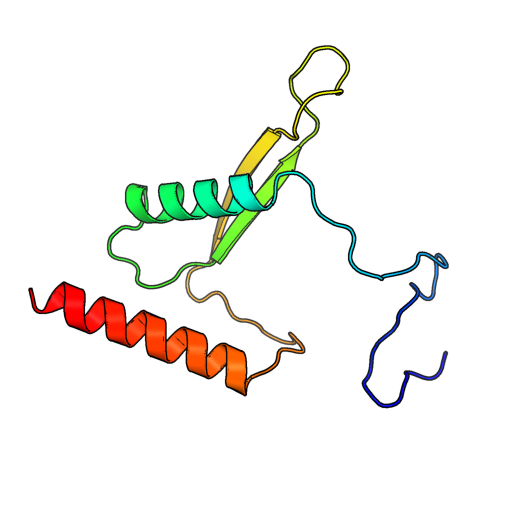2.12 90 TYR A CA 1
ATOM 646 C C . TYR A 1 90 ? 11.736 3.511 -5.125 1.00 82.12 90 TYR A C 1
ATOM 648 O O . TYR A 1 90 ? 11.058 2.650 -5.684 1.00 82.12 90 TYR A O 1
ATOM 656 N N . GLY A 1 91 ? 12.639 4.240 -5.785 1.00 85.75 91 GLY A N 1
ATOM 657 C CA . GLY A 1 91 ? 12.918 4.069 -7.209 1.00 85.75 91 GLY A CA 1
ATOM 658 C C . GLY A 1 91 ? 13.421 2.663 -7.533 1.00 85.75 91 GLY A C 1
ATOM 659 O O . GLY A 1 91 ? 12.939 2.051 -8.482 1.00 85.75 91 GLY A O 1
ATOM 660 N N . SER A 1 92 ? 14.316 2.123 -6.703 1.00 87.94 92 SER A N 1
ATOM 661 C CA . SER A 1 92 ? 14.836 0.757 -6.856 1.00 87.94 92 SER A CA 1
ATOM 662 C C . SER A 1 92 ? 13.740 -0.301 -6.699 1.00 87.94 92 SER A C 1
ATOM 664 O O . SER A 1 92 ? 13.703 -1.276 -7.449 1.00 87.94 92 SER A O 1
ATOM 666 N N . LEU A 1 93 ? 12.819 -0.101 -5.751 1.00 85.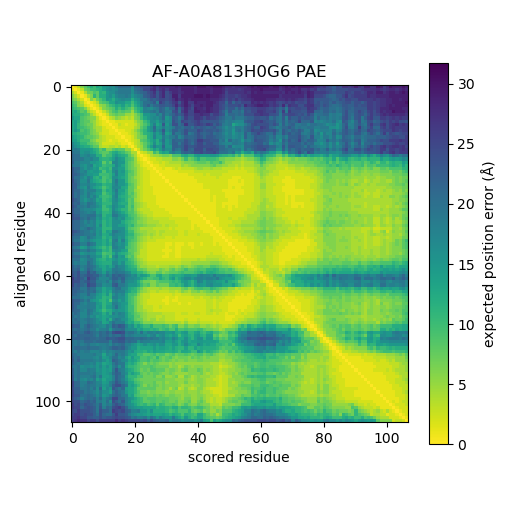56 93 LEU A N 1
ATOM 667 C CA . LEU A 1 93 ? 11.673 -0.986 -5.547 1.00 85.56 93 LEU A CA 1
ATOM 668 C C . LEU A 1 93 ? 10.726 -0.975 -6.754 1.00 85.56 93 LEU A C 1
ATOM 670 O O . LEU A 1 93 ? 10.305 -2.040 -7.208 1.00 85.56 93 LEU A O 1
ATOM 674 N N . LEU A 1 94 ? 10.413 0.209 -7.293 1.00 86.69 94 LEU A N 1
ATOM 675 C CA . LEU A 1 94 ? 9.581 0.325 -8.492 1.00 86.69 94 LEU A CA 1
ATOM 676 C C . LEU A 1 94 ? 10.233 -0.350 -9.701 1.00 86.69 94 LEU A C 1
ATOM 678 O O . LEU A 1 94 ? 9.563 -1.105 -10.404 1.00 86.69 94 LEU A O 1
ATOM 682 N N . ASP A 1 95 ? 11.521 -0.098 -9.934 1.00 89.62 95 ASP A N 1
ATOM 683 C CA . ASP A 1 95 ? 12.257 -0.681 -11.059 1.00 89.62 95 ASP A CA 1
ATOM 684 C C . ASP A 1 95 ? 12.225 -2.217 -11.011 1.00 89.62 95 ASP A C 1
ATOM 686 O O . ASP A 1 95 ? 11.827 -2.867 -11.981 1.00 89.62 95 ASP A O 1
ATOM 690 N N . ALA A 1 96 ? 12.513 -2.800 -9.841 1.00 88.19 96 ALA A N 1
ATOM 691 C CA . ALA A 1 96 ? 12.455 -4.246 -9.636 1.00 88.19 96 ALA A CA 1
ATOM 692 C C . ALA A 1 96 ? 11.050 -4.828 -9.889 1.00 88.19 96 ALA A C 1
ATOM 694 O O . ALA A 1 96 ? 10.920 -5.884 -10.516 1.00 88.19 96 ALA A O 1
ATOM 695 N N . HIS A 1 97 ? 9.998 -4.140 -9.435 1.00 87.44 97 HIS A N 1
ATOM 696 C CA . HIS A 1 97 ? 8.607 -4.564 -9.628 1.00 87.44 97 HIS A CA 1
ATOM 697 C C . HIS A 1 97 ? 8.205 -4.576 -11.107 1.00 87.44 97 HIS A C 1
ATOM 699 O O . HIS A 1 97 ? 7.715 -5.587 -11.617 1.00 87.44 97 HIS A O 1
ATOM 705 N N . PHE A 1 98 ? 8.458 -3.484 -11.832 1.00 88.94 98 PHE A N 1
ATOM 706 C CA . PHE A 1 98 ? 8.114 -3.403 -13.254 1.00 88.94 98 PHE A CA 1
ATOM 707 C C . PHE A 1 98 ? 8.954 -4.358 -14.111 1.00 88.94 98 PHE A C 1
ATOM 709 O O . PHE A 1 98 ? 8.411 -4.986 -15.024 1.00 88.94 98 PHE A O 1
ATOM 716 N N . ALA A 1 99 ? 10.233 -4.560 -13.776 1.00 89.62 99 ALA A N 1
ATOM 717 C CA . ALA A 1 99 ? 11.062 -5.571 -14.426 1.00 89.62 99 ALA A CA 1
ATOM 718 C C . ALA A 1 99 ? 10.487 -6.992 -14.249 1.00 89.62 99 ALA A C 1
ATOM 720 O O . ALA A 1 99 ? 10.473 -7.779 -15.199 1.00 89.62 99 ALA A O 1
ATOM 721 N N . ALA A 1 100 ? 9.960 -7.323 -13.064 1.00 86.94 100 ALA A N 1
ATOM 722 C CA . ALA A 1 100 ? 9.317 -8.613 -12.813 1.00 86.94 100 ALA A CA 1
ATOM 723 C C . ALA A 1 100 ? 8.026 -8.797 -13.634 1.00 86.94 100 ALA A C 1
ATOM 725 O O . ALA A 1 100 ? 7.817 -9.868 -14.216 1.00 86.94 100 ALA A O 1
ATOM 726 N N . ILE A 1 101 ? 7.194 -7.752 -13.745 1.00 84.81 101 ILE A N 1
ATOM 727 C CA . ILE A 1 101 ? 5.988 -7.761 -14.593 1.00 84.81 101 ILE A CA 1
ATOM 728 C C . ILE A 1 101 ? 6.354 -8.006 -16.061 1.00 84.81 101 ILE A C 1
ATOM 730 O O . ILE A 1 101 ? 5.709 -8.815 -16.732 1.00 84.81 101 ILE A O 1
ATOM 734 N N . ASP A 1 102 ? 7.395 -7.346 -16.567 1.00 85.62 102 ASP A N 1
ATOM 735 C CA . ASP A 1 102 ? 7.850 -7.516 -17.949 1.00 85.62 102 ASP A CA 1
ATOM 736 C C . ASP A 1 102 ? 8.321 -8.944 -18.237 1.00 85.62 102 ASP A C 1
ATOM 738 O O . ASP A 1 102 ? 8.056 -9.478 -19.317 1.00 85.62 102 ASP A O 1
ATOM 742 N N . VAL A 1 103 ? 8.994 -9.587 -17.278 1.00 84.94 103 VAL A N 1
ATOM 743 C CA . VAL A 1 103 ? 9.375 -11.002 -17.388 1.00 84.94 103 VAL A CA 1
ATOM 744 C C . VAL A 1 103 ? 8.140 -11.900 -17.400 1.00 84.94 103 VAL A C 1
ATOM 746 O O . VAL A 1 103 ? 8.084 -12.828 -18.207 1.00 84.94 103 VAL A O 1
ATOM 749 N N . TRP A 1 104 ? 7.150 -11.632 -16.544 1.00 78.19 104 TRP A N 1
ATOM 750 C CA . TRP A 1 104 ? 5.900 -12.394 -16.497 1.00 78.19 104 TRP A CA 1
ATOM 751 C C . TRP A 1 104 ? 5.115 -12.297 -17.812 1.00 78.19 104 TRP A C 1
ATOM 753 O O . TRP A 1 104 ? 4.708 -13.324 -18.342 1.00 78.19 104 TRP A O 1
ATOM 763 N N . ARG A 1 105 ? 4.987 -11.098 -18.400 1.00 76.00 105 ARG A N 1
ATOM 764 C CA . ARG A 1 105 ? 4.260 -10.876 -19.668 1.00 76.00 105 ARG A CA 1
ATOM 765 C C . ARG A 1 105 ? 4.901 -11.527 -20.897 1.00 76.00 105 ARG A C 1
ATOM 767 O O . ARG A 1 105 ? 4.244 -11.641 -21.928 1.00 76.00 105 ARG A O 1
ATOM 774 N N . ARG A 1 106 ? 6.188 -11.880 -20.830 1.00 75.44 106 ARG A N 1
ATOM 775 C CA . ARG A 1 106 ? 6.926 -12.529 -21.931 1.00 75.44 106 ARG A CA 1
ATOM 776 C C . ARG A 1 106 ? 6.863 -14.060 -21.887 1.00 75.44 106 ARG A C 1
ATOM 778 O O . ARG A 1 106 ? 7.403 -14.688 -22.797 1.00 75.44 106 ARG A O 1
ATOM 785 N N . ARG A 1 107 ? 6.287 -14.642 -20.834 1.00 59.19 107 ARG A N 1
ATOM 786 C CA . ARG A 1 107 ? 6.059 -16.086 -20.692 1.00 59.19 107 ARG A CA 1
ATOM 787 C C . ARG A 1 107 ? 4.674 -16.457 -21.199 1.00 59.19 107 ARG A C 1
ATOM 789 O O . ARG A 1 107 ? 4.567 -17.580 -21.735 1.00 59.19 107 ARG A O 1
#

Secondary structure (DSSP, 8-state):
-PPPPTTS--SB-TTT--B-S----TTHHHHHHHHHHHHHHH-TT-S--EEEEEEEPPSSTTS-SPPEEEEEEEETT---TT----HHHHHHHHHHHHHHHHHHHT-